Protein AF-A0A926Z7U7-F1 (afdb_monomer_lite)

pLDDT: mean 78.09, std 16.76, range [40.16, 93.88]

Sequence (67 aa):
MSHHPKGKAETARQIALNMMRSNIYAELIAQFTGLILKKAQKLQKVFIQKSKMPKSSNPKRSPTLWV

Organism: NCBI:txid2949581

Foldseek 3Di:
DDDDPPVLVVVLLVVLLVCVVVVHDLVVSCVVSVDDSVVSVVSSVVSVVVVPPPPPDPPPPPDDDDD

Structure (mmCIF, N/CA/C/O backbone):
data_AF-A0A926Z7U7-F1
#
_entry.id   AF-A0A926Z7U7-F1
#
loop_
_atom_site.group_PDB
_atom_site.id
_atom_site.type_symbol
_atom_site.label_atom_id
_atom_site.label_alt_id
_atom_site.label_comp_id
_atom_site.label_asym_id
_atom_site.label_entity_id
_atom_site.label_seq_id
_atom_site.pdbx_PDB_ins_code
_atom_site.Cartn_x
_atom_site.Cartn_y
_atom_site.Cartn_z
_atom_site.occupancy
_atom_site.B_iso_or_equiv
_atom_site.auth_seq_id
_atom_site.auth_comp_id
_atom_site.auth_asym_id
_atom_site.auth_atom_id
_atom_site.pdbx_PDB_model_num
ATOM 1 N N . MET A 1 1 ? 17.270 9.256 -23.658 1.00 43.56 1 MET A N 1
ATOM 2 C CA . MET A 1 1 ? 15.940 9.052 -23.044 1.00 43.56 1 MET A CA 1
ATOM 3 C C . MET A 1 1 ? 16.149 8.539 -21.620 1.00 43.56 1 MET A C 1
ATOM 5 O O . MET A 1 1 ? 16.500 7.381 -21.447 1.00 43.56 1 MET A O 1
ATOM 9 N N . SER A 1 2 ? 16.063 9.393 -20.600 1.00 44.59 2 SER A N 1
ATOM 10 C CA . SER A 1 2 ? 16.315 8.988 -19.208 1.00 44.59 2 SER A CA 1
ATOM 11 C C . SER A 1 2 ? 15.126 8.184 -18.679 1.00 44.59 2 SER A C 1
ATOM 13 O O . SER A 1 2 ? 14.029 8.714 -18.524 1.00 44.59 2 SER A O 1
ATOM 15 N N . HIS A 1 3 ? 15.316 6.888 -18.433 1.00 40.16 3 HIS A N 1
ATOM 16 C CA . HIS A 1 3 ? 14.297 6.039 -17.818 1.00 40.16 3 HIS A CA 1
ATOM 17 C C . HIS A 1 3 ? 14.078 6.536 -16.382 1.00 40.16 3 HIS A C 1
ATOM 19 O O . HIS A 1 3 ? 14.981 6.448 -15.558 1.00 40.16 3 HIS A O 1
ATOM 25 N N . HIS A 1 4 ? 12.903 7.101 -16.087 1.00 44.19 4 HIS A N 1
ATOM 26 C CA . HIS A 1 4 ? 12.525 7.604 -14.763 1.00 44.19 4 HIS A CA 1
ATOM 27 C C . HIS A 1 4 ? 11.844 6.503 -13.923 1.00 44.19 4 HIS A C 1
ATOM 29 O O . HIS A 1 4 ? 10.615 6.399 -13.937 1.00 44.19 4 HIS A O 1
ATOM 35 N N . PRO A 1 5 ? 12.566 5.710 -13.109 1.00 54.12 5 PRO A N 1
ATOM 36 C CA . PRO A 1 5 ? 11.939 4.828 -12.117 1.00 54.12 5 PRO A CA 1
ATOM 37 C C . PRO A 1 5 ? 11.141 5.610 -11.054 1.00 54.12 5 PRO A C 1
ATOM 39 O O . PRO A 1 5 ? 10.287 5.042 -10.378 1.00 54.12 5 PRO A O 1
ATOM 42 N N . LYS A 1 6 ? 11.381 6.925 -10.927 1.00 57.94 6 LYS A N 1
ATOM 43 C CA . LYS A 1 6 ? 10.706 7.820 -9.976 1.00 57.94 6 LYS A CA 1
ATOM 44 C C . LYS A 1 6 ? 9.215 8.010 -10.284 1.00 57.94 6 LYS A C 1
ATOM 46 O O . LYS A 1 6 ? 8.408 7.932 -9.365 1.00 57.94 6 LYS A O 1
ATOM 51 N N . GLY A 1 7 ? 8.841 8.180 -11.557 1.00 67.06 7 GLY A N 1
ATOM 52 C CA . GLY A 1 7 ? 7.448 8.447 -11.943 1.00 67.06 7 GLY A CA 1
ATOM 53 C C . GLY A 1 7 ? 6.514 7.279 -11.620 1.00 67.06 7 GLY A C 1
ATOM 54 O O . GLY A 1 7 ? 5.494 7.460 -10.966 1.00 67.06 7 GLY A O 1
ATOM 55 N N . LYS A 1 8 ? 6.917 6.050 -11.972 1.00 76.31 8 LYS A N 1
ATOM 56 C CA . LYS A 1 8 ? 6.132 4.831 -11.697 1.00 76.31 8 LYS A CA 1
ATOM 57 C C . LYS A 1 8 ? 5.915 4.604 -10.197 1.00 76.31 8 LYS A C 1
ATOM 59 O O . LYS A 1 8 ? 4.819 4.243 -9.776 1.00 76.31 8 LYS A O 1
ATOM 64 N N . ALA A 1 9 ? 6.950 4.843 -9.389 1.00 81.44 9 ALA A N 1
ATOM 65 C CA . ALA A 1 9 ? 6.867 4.699 -7.938 1.00 81.44 9 ALA A CA 1
ATOM 66 C C . ALA A 1 9 ? 5.942 5.749 -7.298 1.00 81.44 9 ALA A C 1
ATOM 68 O O . ALA A 1 9 ? 5.215 5.439 -6.352 1.00 81.44 9 ALA A O 1
ATOM 69 N N . GLU A 1 10 ? 5.942 6.977 -7.817 1.00 85.31 10 GLU A N 1
ATOM 70 C CA . GLU A 1 10 ? 5.049 8.039 -7.358 1.00 85.31 10 GLU A CA 1
ATOM 71 C C . GLU A 1 10 ? 3.587 7.765 -7.728 1.00 85.31 10 GLU A C 1
ATOM 73 O O . GLU A 1 10 ? 2.710 7.867 -6.867 1.00 85.31 10 GLU A O 1
ATOM 78 N N . THR A 1 11 ? 3.324 7.313 -8.957 1.00 89.81 11 THR A N 1
ATOM 79 C CA . THR A 1 11 ? 1.984 6.889 -9.386 1.00 89.81 11 THR A CA 1
ATOM 80 C C . THR A 1 11 ? 1.453 5.756 -8.506 1.00 89.81 11 THR A C 1
ATOM 82 O O . THR A 1 11 ? 0.355 5.866 -7.960 1.00 89.81 11 THR A O 1
ATOM 85 N N . ALA A 1 12 ? 2.252 4.707 -8.279 1.00 90.56 12 ALA A N 1
ATOM 86 C CA . ALA A 1 12 ? 1.885 3.592 -7.402 1.00 90.56 12 ALA A CA 1
ATOM 87 C C . ALA A 1 12 ? 1.554 4.061 -5.975 1.00 90.56 12 ALA A C 1
ATOM 89 O O . ALA A 1 12 ? 0.590 3.595 -5.364 1.00 90.56 12 ALA A O 1
ATOM 90 N N . ARG A 1 13 ? 2.314 5.031 -5.450 1.00 90.75 13 ARG A N 1
ATOM 91 C CA . ARG A 1 13 ? 2.065 5.619 -4.130 1.00 90.75 13 ARG A CA 1
ATOM 92 C C . ARG A 1 13 ? 0.734 6.371 -4.072 1.00 90.75 13 ARG A C 1
ATOM 94 O O . ARG A 1 13 ? 0.017 6.218 -3.088 1.00 90.75 13 ARG A O 1
ATOM 101 N N . GLN A 1 14 ? 0.396 7.169 -5.083 1.00 91.44 14 GLN A N 1
ATOM 102 C CA . GLN A 1 14 ? -0.876 7.905 -5.115 1.00 91.44 14 GLN A CA 1
ATOM 103 C C . GLN A 1 14 ? -2.080 6.962 -5.220 1.00 91.44 14 GLN A C 1
ATOM 105 O O . GLN A 1 14 ? -3.057 7.129 -4.489 1.0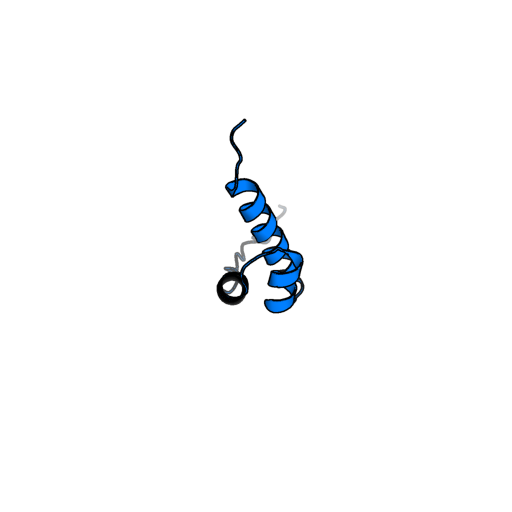0 91.44 14 GLN A O 1
ATOM 110 N N . ILE A 1 15 ? -1.980 5.921 -6.053 1.00 92.44 15 ILE A N 1
ATOM 111 C CA . ILE A 1 15 ? -3.015 4.884 -6.162 1.00 92.44 15 ILE A CA 1
ATOM 112 C C . ILE A 1 15 ? -3.202 4.183 -4.810 1.00 92.44 15 ILE A C 1
ATOM 114 O O . ILE A 1 15 ? -4.324 4.093 -4.312 1.00 92.44 15 ILE A O 1
ATOM 118 N N . ALA A 1 16 ? -2.105 3.772 -4.165 1.00 92.88 16 ALA A N 1
ATOM 119 C CA . ALA A 1 16 ? -2.141 3.146 -2.846 1.00 92.88 16 ALA A CA 1
ATOM 120 C C . ALA A 1 16 ? -2.821 4.035 -1.792 1.00 92.88 16 ALA 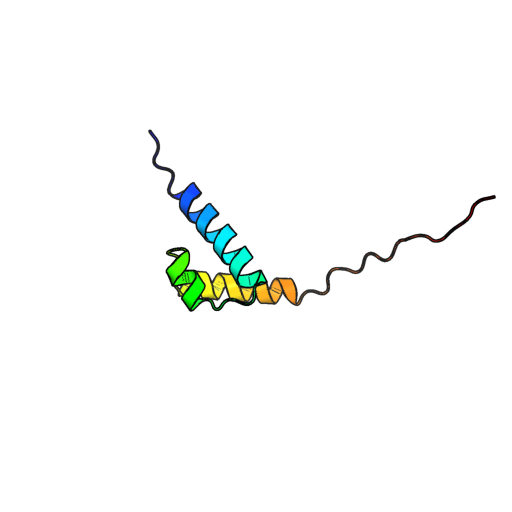A C 1
ATOM 122 O O . ALA A 1 16 ? -3.637 3.547 -1.014 1.00 92.88 16 ALA A O 1
ATOM 123 N N . LEU A 1 17 ? -2.534 5.342 -1.777 1.00 91.50 17 LEU A N 1
ATOM 124 C CA . LEU A 1 17 ? -3.171 6.287 -0.851 1.00 91.50 17 LEU A CA 1
ATOM 125 C C . LEU A 1 17 ? -4.684 6.403 -1.083 1.00 91.50 17 LEU A C 1
ATOM 127 O O . LEU A 1 17 ? -5.447 6.454 -0.117 1.00 91.50 17 LEU A O 1
ATOM 131 N N . ASN A 1 18 ? -5.130 6.416 -2.339 1.00 92.69 18 ASN A N 1
ATOM 132 C CA . ASN A 1 18 ? -6.558 6.447 -2.665 1.00 92.69 18 ASN A CA 1
ATOM 133 C C . ASN A 1 18 ? -7.270 5.141 -2.276 1.00 92.69 18 ASN A C 1
ATOM 135 O O . ASN A 1 18 ? -8.375 5.181 -1.733 1.00 92.69 18 ASN A O 1
ATOM 139 N N . MET A 1 19 ? -6.618 3.992 -2.457 1.00 92.69 19 MET A N 1
ATOM 140 C CA . MET A 1 19 ? -7.134 2.699 -1.994 1.00 92.69 19 MET A CA 1
ATOM 141 C C . MET A 1 19 ? -7.230 2.635 -0.460 1.00 92.69 19 MET A C 1
ATOM 143 O O . MET A 1 19 ? -8.244 2.192 0.073 1.00 92.69 19 MET A O 1
ATOM 147 N N . MET A 1 20 ? -6.235 3.152 0.270 1.00 92.75 20 MET A N 1
ATOM 148 C CA . MET A 1 20 ? -6.274 3.217 1.743 1.00 92.75 20 MET A CA 1
ATOM 149 C C . MET A 1 20 ? -7.408 4.100 2.266 1.00 92.75 20 MET A C 1
ATOM 151 O O . MET A 1 20 ? -8.025 3.762 3.273 1.00 92.75 20 MET A O 1
ATOM 155 N N . ARG A 1 21 ? -7.723 5.207 1.578 1.00 88.75 21 ARG A N 1
ATOM 156 C CA . ARG A 1 21 ? -8.901 6.039 1.894 1.00 88.75 21 ARG A CA 1
ATOM 157 C C . ARG A 1 21 ? -10.215 5.275 1.748 1.00 88.75 21 ARG A C 1
ATOM 159 O O . ARG A 1 21 ? -11.155 5.565 2.474 1.00 88.75 21 ARG A O 1
ATOM 166 N N . SER A 1 22 ? -10.247 4.293 0.853 1.00 91.06 22 SER A N 1
ATOM 167 C CA . SER A 1 22 ? -11.390 3.401 0.628 1.00 91.06 22 SER A CA 1
ATOM 168 C C . SER A 1 22 ? -11.367 2.166 1.542 1.00 91.06 22 SER A C 1
ATOM 170 O O . SER A 1 22 ? -12.058 1.191 1.273 1.00 91.06 22 SER A O 1
ATOM 172 N N . ASN A 1 23 ? -10.556 2.188 2.610 1.00 89.31 23 ASN A N 1
ATOM 173 C CA . ASN A 1 23 ? -10.395 1.100 3.578 1.00 89.31 23 ASN A CA 1
ATOM 174 C C . ASN A 1 23 ? -9.909 -0.235 2.968 1.00 89.31 23 ASN A C 1
ATOM 176 O O . ASN A 1 23 ? -10.189 -1.309 3.495 1.00 89.31 23 ASN A O 1
ATOM 180 N N . ILE A 1 24 ? -9.158 -0.183 1.861 1.00 92.00 24 ILE A N 1
ATOM 181 C CA . ILE A 1 24 ? -8.577 -1.375 1.227 1.00 92.00 24 ILE A CA 1
ATOM 182 C C . ILE A 1 24 ? -7.317 -1.836 1.982 1.00 92.00 24 ILE A C 1
ATOM 184 O O . ILE A 1 24 ? -6.472 -1.032 2.396 1.00 92.00 24 ILE A O 1
ATOM 188 N N . TYR A 1 25 ? -7.169 -3.154 2.134 1.00 91.56 25 TYR A N 1
ATOM 189 C CA . TYR A 1 25 ? -6.051 -3.785 2.838 1.00 91.56 25 TYR A CA 1
ATOM 190 C C . TYR A 1 25 ? -4.719 -3.691 2.076 1.00 91.56 25 TYR A C 1
ATOM 192 O O . TYR A 1 25 ? -4.667 -3.716 0.846 1.00 91.56 25 TYR A O 1
ATOM 200 N N . ALA A 1 26 ? -3.610 -3.637 2.824 1.00 90.44 26 ALA A N 1
ATOM 201 C CA . ALA A 1 26 ? -2.255 -3.492 2.284 1.00 90.44 26 ALA A CA 1
ATOM 202 C C . ALA A 1 26 ? -1.843 -4.614 1.313 1.00 90.44 26 ALA A C 1
ATOM 204 O O . ALA A 1 26 ? -1.027 -4.375 0.426 1.00 90.44 26 ALA A O 1
ATOM 205 N N . GLU A 1 27 ? -2.409 -5.811 1.467 1.00 93.00 27 GLU A N 1
ATOM 206 C CA . GLU A 1 27 ? -2.164 -6.949 0.579 1.00 93.00 27 GLU A CA 1
ATOM 207 C C . GLU A 1 27 ? -2.729 -6.720 -0.826 1.00 93.00 27 GLU A C 1
ATOM 209 O O . GLU A 1 27 ? -2.011 -6.872 -1.812 1.00 93.00 27 GLU A O 1
ATOM 214 N N . LEU A 1 28 ? -3.979 -6.265 -0.928 1.00 93.69 28 LEU A N 1
ATOM 215 C CA . LEU A 1 28 ? -4.593 -5.904 -2.208 1.00 93.69 28 LEU A CA 1
ATOM 216 C C . LEU A 1 28 ? -3.856 -4.725 -2.844 1.00 93.69 28 LEU A C 1
ATOM 218 O O . LEU A 1 28 ? -3.548 -4.739 -4.031 1.00 93.69 28 LEU A O 1
ATOM 222 N N . ILE A 1 29 ? -3.478 -3.731 -2.040 1.00 92.62 29 ILE A N 1
ATOM 223 C CA . ILE A 1 29 ? -2.694 -2.592 -2.522 1.00 92.62 29 ILE A CA 1
ATOM 224 C C . ILE A 1 29 ? -1.368 -3.059 -3.132 1.00 92.62 29 ILE A C 1
ATOM 226 O O . ILE A 1 29 ? -1.002 -2.582 -4.203 1.00 92.62 29 ILE A O 1
ATOM 230 N N . ALA A 1 30 ? -0.654 -3.986 -2.488 1.00 93.88 30 ALA A N 1
ATOM 231 C CA . ALA A 1 30 ? 0.594 -4.538 -3.013 1.00 93.88 30 ALA A CA 1
ATOM 232 C C . ALA A 1 30 ? 0.389 -5.221 -4.375 1.00 93.88 30 ALA A C 1
ATOM 234 O O . ALA A 1 30 ? 1.148 -4.956 -5.308 1.00 93.88 30 ALA A O 1
ATOM 235 N N . GLN A 1 31 ? -0.679 -6.013 -4.506 1.00 93.44 31 GLN A N 1
ATOM 236 C CA . GLN A 1 31 ? -1.036 -6.702 -5.748 1.00 93.44 31 GLN A CA 1
ATOM 237 C C . GLN A 1 31 ? -1.367 -5.723 -6.884 1.00 93.44 31 GLN A C 1
ATOM 239 O O . GLN A 1 31 ? -0.839 -5.862 -7.984 1.00 93.44 31 GLN A O 1
ATOM 244 N N . PHE A 1 32 ? -2.175 -4.692 -6.621 1.00 90.69 32 PHE A N 1
ATOM 245 C CA . PHE A 1 32 ? -2.613 -3.755 -7.663 1.00 90.69 32 PHE A CA 1
ATOM 246 C C . PHE A 1 32 ? -1.571 -2.697 -8.040 1.00 90.69 32 PHE A C 1
ATOM 248 O O . PHE A 1 32 ? -1.570 -2.201 -9.164 1.00 90.69 32 PHE A O 1
ATOM 255 N N . THR A 1 33 ? -0.695 -2.308 -7.112 1.00 89.50 33 THR A N 1
ATOM 256 C CA . THR A 1 33 ? 0.271 -1.214 -7.337 1.00 89.50 33 THR A CA 1
ATOM 257 C C . THR A 1 33 ? 1.685 -1.697 -7.651 1.00 89.50 33 THR A C 1
ATOM 259 O O . THR A 1 33 ? 2.552 -0.882 -7.969 1.00 89.50 33 THR A O 1
ATOM 262 N N . GLY A 1 34 ? 1.947 -3.002 -7.523 1.00 90.69 34 GLY A N 1
ATOM 263 C CA . GLY A 1 34 ? 3.294 -3.571 -7.616 1.00 90.69 34 GLY A CA 1
ATOM 264 C C . GLY A 1 34 ? 4.217 -3.139 -6.469 1.00 90.69 34 GLY A C 1
ATOM 265 O O . GLY A 1 34 ? 5.438 -3.288 -6.554 1.00 90.69 34 GLY A O 1
ATOM 266 N N . LEU A 1 35 ? 3.667 -2.567 -5.392 1.00 89.31 35 LEU A N 1
ATOM 267 C CA . LEU A 1 35 ? 4.432 -2.240 -4.194 1.00 89.31 35 LEU A CA 1
ATOM 268 C C . LEU A 1 35 ? 4.770 -3.517 -3.422 1.00 89.31 35 LEU A C 1
ATOM 270 O O . LEU A 1 35 ? 3.929 -4.380 -3.210 1.00 89.31 35 LEU A O 1
ATOM 274 N N . ILE A 1 36 ? 5.989 -3.583 -2.88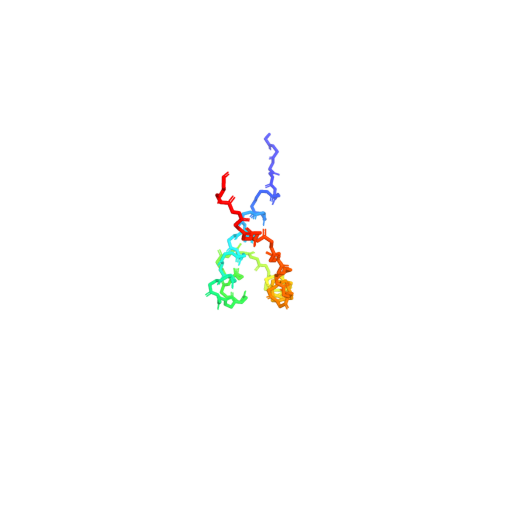6 1.00 92.31 36 ILE A N 1
ATOM 275 C CA . ILE A 1 36 ? 6.358 -4.622 -1.917 1.00 92.31 36 ILE A CA 1
ATOM 276 C C . ILE A 1 36 ? 5.409 -4.522 -0.716 1.00 92.31 36 ILE A C 1
ATOM 278 O O . ILE A 1 36 ? 5.241 -3.429 -0.165 1.00 92.31 36 ILE A O 1
ATOM 282 N N . LEU A 1 37 ? 4.868 -5.652 -0.253 1.00 91.81 37 LEU A N 1
ATOM 283 C CA . LEU A 1 37 ? 3.922 -5.716 0.869 1.00 91.81 37 LEU A CA 1
ATOM 284 C C . LEU A 1 37 ? 4.390 -4.907 2.089 1.00 91.81 37 LEU A C 1
ATOM 286 O O . LEU A 1 37 ? 3.647 -4.091 2.627 1.00 91.81 37 LEU A O 1
ATOM 290 N N . LYS A 1 38 ? 5.671 -5.023 2.458 1.00 92.38 38 LYS A N 1
ATOM 291 C CA . LYS A 1 38 ? 6.285 -4.252 3.553 1.00 92.38 38 LYS A CA 1
ATOM 292 C C . LYS A 1 38 ? 6.182 -2.730 3.354 1.00 92.38 38 LYS A C 1
ATOM 294 O O . LYS A 1 38 ? 5.980 -1.993 4.321 1.00 92.38 38 LYS A O 1
ATOM 299 N N . LYS A 1 39 ? 6.305 -2.238 2.113 1.00 90.88 39 LYS A N 1
ATOM 300 C CA . LYS A 1 39 ? 6.125 -0.813 1.774 1.00 90.88 39 LYS A CA 1
ATOM 301 C C . LYS A 1 39 ? 4.652 -0.411 1.858 1.00 90.88 39 LYS A C 1
ATOM 303 O O . LYS A 1 39 ? 4.370 0.641 2.426 1.00 90.88 39 LYS A O 1
ATOM 308 N N . ALA A 1 40 ? 3.736 -1.247 1.368 1.00 91.25 40 AL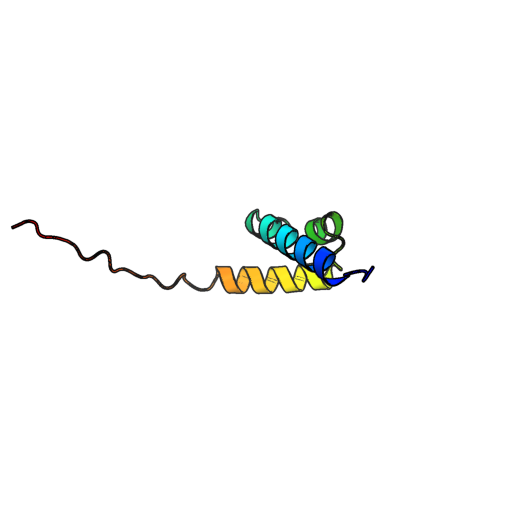A A N 1
ATOM 309 C CA . ALA A 1 40 ? 2.296 -1.010 1.480 1.00 91.25 40 ALA A CA 1
ATOM 310 C C . ALA A 1 40 ? 1.841 -0.967 2.952 1.00 91.25 40 ALA A C 1
ATOM 312 O O . ALA A 1 40 ? 1.156 -0.030 3.355 1.00 91.25 40 ALA A O 1
ATOM 313 N N . GLN A 1 41 ? 2.313 -1.894 3.791 1.00 93.31 41 GLN A N 1
ATOM 314 C CA . GLN A 1 41 ? 2.039 -1.908 5.233 1.00 93.31 41 GLN A CA 1
ATOM 315 C C . GLN A 1 41 ? 2.610 -0.678 5.948 1.00 93.31 41 GLN A C 1
ATOM 317 O O . GLN A 1 41 ? 1.932 -0.068 6.776 1.00 93.31 41 GLN A O 1
ATOM 322 N N . LYS A 1 42 ? 3.850 -0.274 5.631 1.00 92.62 42 LYS A N 1
ATOM 323 C CA . LYS A 1 42 ? 4.444 0.951 6.192 1.00 92.62 42 LYS A CA 1
ATOM 324 C C . LYS A 1 42 ? 3.625 2.185 5.806 1.00 92.62 42 LYS A C 1
ATOM 326 O O . LYS A 1 42 ? 3.358 3.027 6.660 1.00 92.62 42 LYS A O 1
ATOM 331 N N . LEU A 1 43 ? 3.208 2.276 4.544 1.00 89.69 43 LEU A N 1
ATOM 332 C CA . LEU A 1 43 ? 2.382 3.371 4.042 1.00 89.69 43 LEU A CA 1
ATOM 333 C C . LEU A 1 43 ? 1.006 3.396 4.735 1.00 89.69 43 LEU A C 1
ATOM 335 O O . LEU A 1 43 ? 0.564 4.466 5.151 1.00 89.69 43 LEU A O 1
ATOM 339 N N . GLN A 1 44 ? 0.392 2.231 4.960 1.00 90.12 44 GLN A N 1
ATOM 340 C CA . GLN A 1 44 ? -0.883 2.104 5.670 1.00 90.12 44 GLN A CA 1
ATOM 341 C C . GLN A 1 44 ? -0.777 2.572 7.127 1.00 90.12 44 GLN A C 1
ATOM 343 O O . GLN A 1 44 ? -1.613 3.349 7.583 1.00 90.12 44 GLN A O 1
ATOM 348 N N . LYS A 1 45 ? 0.285 2.187 7.847 1.00 89.81 45 LYS A N 1
ATOM 349 C CA . LYS A 1 45 ? 0.534 2.656 9.224 1.00 89.81 45 LYS A CA 1
ATOM 350 C C . LYS A 1 45 ? 0.649 4.181 9.300 1.00 89.81 45 LYS A C 1
ATOM 352 O O . LYS A 1 45 ? 0.030 4.797 10.163 1.00 89.81 45 LYS A O 1
ATOM 357 N N . VAL A 1 46 ? 1.396 4.790 8.375 1.00 88.38 46 VAL A N 1
ATOM 358 C CA . VAL A 1 46 ? 1.546 6.256 8.297 1.00 88.38 46 VAL A CA 1
ATOM 359 C C . VAL A 1 46 ? 0.212 6.932 7.976 1.00 88.38 46 VAL A C 1
ATOM 361 O O . VAL A 1 46 ? -0.103 7.972 8.555 1.00 88.38 46 VAL A O 1
ATOM 364 N N . PHE A 1 47 ? -0.582 6.350 7.076 1.00 86.81 47 PHE A N 1
ATOM 365 C CA . PHE A 1 47 ? -1.908 6.862 6.738 1.00 86.81 47 PHE A CA 1
ATOM 366 C C . PHE A 1 47 ? -2.853 6.836 7.948 1.00 86.81 47 PHE A C 1
ATOM 368 O O . PHE A 1 47 ? -3.447 7.862 8.267 1.00 86.81 47 PHE A O 1
ATOM 375 N N . ILE A 1 48 ? -2.916 5.713 8.673 1.00 84.94 48 ILE A N 1
ATOM 376 C CA . ILE A 1 48 ? -3.738 5.562 9.885 1.00 84.94 48 ILE A CA 1
ATOM 377 C C . ILE A 1 48 ? -3.281 6.528 10.989 1.00 84.94 48 ILE A C 1
ATOM 379 O O . ILE A 1 48 ? -4.099 7.106 11.699 1.00 84.94 48 ILE A O 1
ATOM 383 N N . GLN A 1 49 ? -1.973 6.742 11.145 1.00 82.94 49 GLN A N 1
ATOM 384 C CA . GLN A 1 49 ? -1.454 7.709 12.114 1.00 82.94 49 GLN A CA 1
ATOM 385 C C . GLN A 1 49 ? -1.865 9.145 11.756 1.00 82.94 49 GLN A C 1
ATOM 387 O O . GLN A 1 49 ? -2.275 9.904 12.631 1.00 82.94 49 GLN A O 1
ATOM 392 N N . LYS A 1 50 ? -1.815 9.504 10.466 1.00 76.12 50 LYS A N 1
ATOM 393 C CA . LYS A 1 50 ? -2.276 10.811 9.973 1.00 76.12 50 LYS A CA 1
ATOM 394 C C . LYS A 1 50 ? -3.792 10.983 10.070 1.00 76.12 50 LYS A C 1
ATOM 396 O O . LYS A 1 50 ? -4.235 12.095 10.325 1.00 76.12 50 LYS A O 1
ATOM 401 N N . SER A 1 51 ? -4.586 9.927 9.885 1.00 69.88 51 SER A N 1
ATOM 402 C CA . SER A 1 51 ? -6.048 10.003 10.025 1.00 69.88 51 SER A CA 1
ATOM 403 C C . SER A 1 51 ? -6.499 10.122 11.483 1.00 69.88 51 SER A C 1
ATOM 405 O O . SER A 1 51 ? -7.576 10.649 11.738 1.00 69.88 51 SER A O 1
ATOM 407 N N . LYS A 1 52 ? -5.684 9.636 12.429 1.00 64.88 52 LYS A N 1
ATOM 408 C CA . LYS A 1 52 ? -5.925 9.730 13.877 1.00 64.88 52 LYS A CA 1
ATOM 409 C C . LYS A 1 52 ? -5.513 11.066 14.492 1.00 64.88 52 LYS A C 1
ATOM 411 O O . LYS A 1 52 ? -5.913 11.344 15.617 1.00 64.88 52 LYS A O 1
ATOM 416 N N . MET A 1 53 ? -4.731 11.892 13.793 1.00 57.50 53 MET A N 1
ATOM 417 C CA . MET A 1 53 ? -4.549 13.273 14.229 1.00 57.50 53 MET A CA 1
ATOM 418 C C . MET A 1 53 ? -5.900 13.980 14.090 1.00 57.50 53 MET A C 1
ATOM 420 O O . MET A 1 53 ? -6.446 13.990 12.980 1.00 57.50 53 MET A O 1
ATOM 424 N N . PRO A 1 54 ? -6.464 14.556 15.171 1.00 52.69 54 PRO A N 1
ATOM 425 C CA . PRO A 1 54 ? -7.629 15.408 15.027 1.00 52.69 54 PRO A CA 1
ATOM 426 C C . PRO A 1 54 ? -7.239 16.477 14.014 1.00 52.69 54 PRO A C 1
ATOM 428 O O . PRO A 1 54 ? -6.229 17.162 14.187 1.00 52.69 54 PRO A O 1
ATOM 431 N N . LYS A 1 55 ? -7.989 16.565 12.907 1.00 60.16 55 LYS A N 1
ATOM 432 C CA . LYS A 1 55 ? -7.897 17.714 12.006 1.00 60.16 55 LYS A CA 1
ATOM 433 C C . LYS A 1 55 ? -8.013 18.916 12.925 1.00 60.16 55 LYS A C 1
ATOM 435 O O . LYS A 1 55 ? -9.049 19.045 13.571 1.00 60.16 55 LYS A O 1
ATOM 440 N N . SER A 1 56 ? -6.930 19.684 13.066 1.00 56.88 56 SER A N 1
ATOM 441 C CA . SER A 1 56 ? -6.920 20.909 1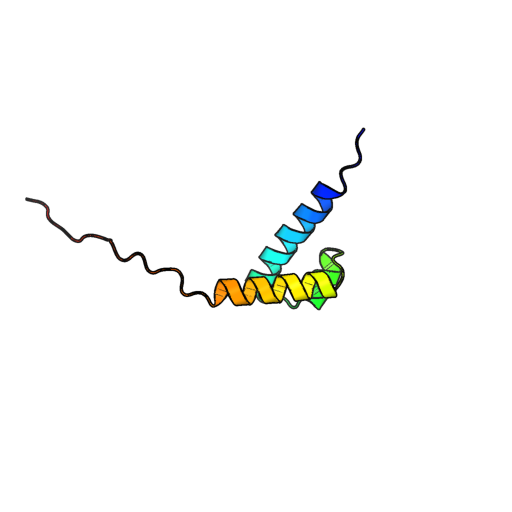3.856 1.00 56.88 56 SER A CA 1
ATOM 442 C C . SER A 1 56 ? -8.186 21.661 13.480 1.00 56.88 56 SER A C 1
ATOM 444 O O . SER A 1 56 ? -8.383 22.046 12.326 1.00 56.88 56 SER A O 1
ATOM 446 N N . SER A 1 57 ? -9.109 21.687 14.437 1.00 57.47 57 SER A N 1
ATOM 447 C CA . SER A 1 57 ? -10.344 22.424 14.330 1.00 57.47 57 SER A CA 1
ATOM 448 C C . SER A 1 57 ? -9.899 23.865 14.157 1.00 57.47 57 SER A C 1
ATOM 450 O O . SER A 1 57 ? -9.319 24.444 15.071 1.00 57.47 57 SER A O 1
ATOM 452 N N . ASN A 1 58 ? -10.102 24.420 12.969 1.00 59.19 58 ASN A N 1
ATOM 453 C CA . ASN A 1 58 ? -10.184 25.859 12.813 1.00 59.19 58 ASN A CA 1
ATOM 454 C C . ASN A 1 58 ? -11.666 26.217 12.962 1.00 59.19 58 ASN A C 1
ATOM 456 O O . ASN A 1 58 ? -12.374 26.255 11.952 1.00 59.19 58 ASN A O 1
ATOM 460 N N . PRO A 1 59 ? -12.192 26.482 14.174 1.00 61.88 59 PRO A N 1
ATOM 461 C CA . PRO A 1 59 ? -13.418 27.230 14.286 1.00 61.88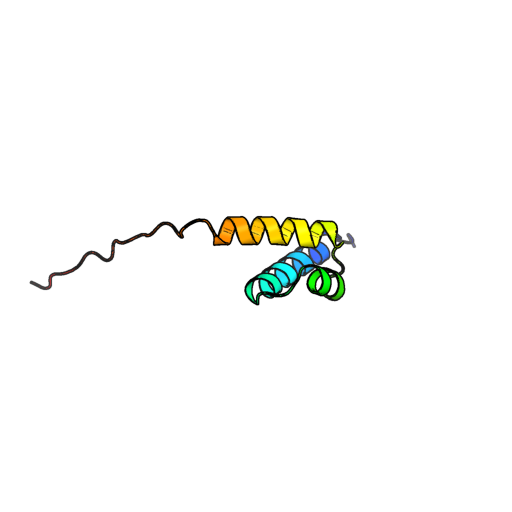 59 PRO A CA 1
ATOM 462 C C . PRO A 1 59 ? -13.018 28.703 14.257 1.00 61.88 59 PRO A C 1
ATOM 464 O O . PRO A 1 59 ? -12.669 29.298 15.270 1.00 61.88 59 PRO A O 1
ATOM 467 N N . LYS A 1 60 ? -13.051 29.311 13.076 1.00 54.47 60 LYS A N 1
ATOM 468 C CA . LYS A 1 60 ? -13.271 30.757 12.994 1.00 54.47 60 LYS A CA 1
ATOM 469 C C . LYS A 1 60 ? -14.090 31.090 11.756 1.00 54.47 60 LYS A C 1
ATOM 471 O O . LYS A 1 60 ? -13.718 31.891 10.913 1.00 54.47 60 LYS A O 1
ATOM 476 N N . ARG A 1 61 ? -15.271 30.468 11.681 1.00 60.94 61 ARG A N 1
ATOM 477 C CA . ARG A 1 61 ? -16.437 31.211 11.200 1.00 60.94 61 ARG A CA 1
ATOM 478 C C . ARG A 1 61 ? -16.733 32.242 12.285 1.00 60.94 61 ARG A C 1
ATOM 480 O O . ARG A 1 61 ? -17.339 31.897 13.293 1.00 60.94 61 ARG A O 1
ATOM 487 N N . SER A 1 62 ? -16.214 33.457 12.126 1.00 63.56 62 SER A N 1
ATOM 488 C CA . SER A 1 62 ? -16.728 34.589 12.897 1.00 63.56 62 SER A CA 1
ATOM 489 C C . SER A 1 62 ? -18.198 34.785 12.513 1.00 63.56 62 SER A C 1
ATOM 491 O O . SER A 1 62 ? -18.488 34.856 11.316 1.00 63.56 62 SER A O 1
ATOM 493 N N . PRO A 1 63 ? -19.123 34.834 13.481 1.00 68.44 63 PRO A N 1
ATOM 494 C CA . PRO A 1 63 ? -20.506 35.181 13.219 1.00 68.44 63 PRO A CA 1
ATOM 495 C C . PRO A 1 63 ? -20.676 36.711 13.232 1.00 68.44 63 PRO A C 1
ATOM 497 O O . PRO A 1 63 ? -20.226 37.349 14.177 1.00 68.44 63 PRO A O 1
ATOM 500 N N . THR A 1 64 ? -21.373 37.228 12.207 1.00 63.94 64 THR A N 1
ATOM 501 C CA . THR A 1 64 ? -22.269 38.419 12.222 1.00 63.94 64 THR A CA 1
ATOM 502 C C . THR A 1 64 ? -21.574 39.791 12.458 1.00 63.94 64 THR A C 1
ATOM 504 O O . THR A 1 64 ? -20.547 39.867 13.110 1.00 63.94 64 THR A O 1
ATOM 507 N N . LEU A 1 65 ? -21.975 40.946 11.909 1.00 56.00 65 LEU A N 1
ATOM 508 C CA . LEU A 1 65 ? -23.296 41.546 11.694 1.00 56.00 65 LEU A CA 1
ATOM 509 C C . LEU A 1 65 ? -23.353 42.371 10.390 1.00 56.00 65 LEU A C 1
ATOM 511 O O . LEU A 1 65 ? -22.412 43.087 10.064 1.00 56.00 65 LEU A O 1
ATOM 515 N N . TRP A 1 66 ? -24.503 42.322 9.710 1.00 49.25 66 TRP A N 1
ATOM 516 C CA . TRP A 1 66 ? -25.027 43.481 8.980 1.00 49.25 66 TRP A CA 1
ATOM 517 C C . TRP A 1 66 ? -25.408 44.556 10.008 1.00 49.25 66 TRP A C 1
ATOM 519 O O . TRP A 1 66 ? -26.198 44.267 10.911 1.00 49.25 66 TRP A O 1
ATOM 529 N N . VAL A 1 67 ? -24.867 45.763 9.855 1.00 59.62 67 VAL A N 1
ATOM 530 C CA . VAL A 1 67 ? -25.491 47.032 10.254 1.00 59.62 67 VAL A CA 1
ATOM 531 C C . VAL A 1 67 ? -25.089 48.094 9.242 1.00 59.62 67 VAL A C 1
ATOM 533 O O . VAL A 1 67 ? -23.917 48.044 8.800 1.00 59.62 67 VAL A O 1
#

Secondary structure (DSSP, 8-state):
----HHHHHHHHHHHHHHHHHTT--HHHHHHHH---HHHHHHHHHHHHHHHHS--------------

Radius of gyration: 18.57 Å; chains: 1; bounding box: 42×54×38 Å